Protein AF-A0A8K0G4V8-F1 (afdb_monomer_lite)

Radius of gyration: 13.2 Å; chains: 1; bounding box: 30×28×29 Å

pLDDT: mean 77.87, std 15.1, range [40.5, 96.44]

Sequence (66 aa):
PDDISTFCHVYYAPLNFCDIRLAMGILSPEPLPANLVGQERIMGIE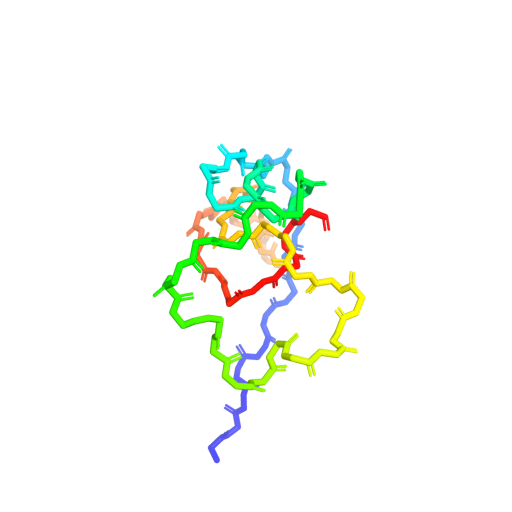FSGRDNAGKRIMAMVAAGSL

Structure (mmCIF, N/CA/C/O backbone):
data_AF-A0A8K0G4V8-F1
#
_entry.id   AF-A0A8K0G4V8-F1
#
loop_
_atom_site.group_PDB
_atom_site.id
_atom_site.type_symbol
_atom_site.label_atom_id
_atom_site.label_alt_id
_atom_site.label_comp_id
_atom_site.label_asym_id
_atom_site.label_entity_id
_atom_site.label_seq_id
_atom_site.pdbx_PDB_ins_code
_atom_site.Cartn_x
_atom_site.Cartn_y
_atom_site.Cartn_z
_atom_site.occupancy
_atom_site.B_iso_or_equiv
_atom_site.auth_seq_id
_atom_site.auth_comp_id
_atom_site.auth_asym_id
_atom_site.auth_atom_id
_atom_site.pdbx_PDB_model_num
ATOM 1 N N . PRO A 1 1 ? -6.461 -21.150 9.215 1.00 40.50 1 PRO A N 1
ATOM 2 C CA . PRO A 1 1 ? -6.270 -19.936 10.037 1.00 40.50 1 PRO A CA 1
ATOM 3 C C . PRO A 1 1 ? -6.996 -18.790 9.348 1.00 40.50 1 PRO A C 1
ATOM 5 O O . PRO A 1 1 ? -6.570 -18.378 8.275 1.00 40.50 1 PRO A O 1
ATOM 8 N N . ASP A 1 2 ? -8.149 -18.412 9.890 1.00 46.41 2 ASP A N 1
ATOM 9 C CA . ASP A 1 2 ? -9.027 -17.415 9.284 1.00 46.41 2 ASP A CA 1
ATOM 10 C C . ASP A 1 2 ? -8.247 -16.119 9.048 1.00 46.41 2 ASP A C 1
ATOM 12 O O . ASP A 1 2 ? -7.681 -15.538 9.975 1.00 46.41 2 ASP A O 1
ATOM 16 N N . ASP A 1 3 ? -8.141 -15.738 7.779 1.00 59.69 3 ASP A N 1
ATOM 17 C CA . ASP A 1 3 ? -7.464 -14.528 7.336 1.00 59.69 3 ASP A CA 1
ATOM 18 C C . ASP A 1 3 ? -8.272 -13.340 7.869 1.00 59.69 3 ASP A C 1
ATOM 20 O O . ASP A 1 3 ? -9.394 -13.093 7.421 1.00 59.69 3 ASP A O 1
ATOM 24 N N . ILE A 1 4 ? -7.771 -12.659 8.905 1.00 67.25 4 ILE A N 1
ATOM 25 C CA . ILE A 1 4 ? -8.443 -11.494 9.495 1.00 67.25 4 ILE A CA 1
ATOM 26 C C . ILE A 1 4 ? -8.259 -10.320 8.525 1.00 67.25 4 ILE A C 1
ATOM 28 O O . ILE A 1 4 ? -7.462 -9.409 8.744 1.00 67.25 4 ILE A O 1
ATOM 32 N N . SER A 1 5 ? -8.990 -10.353 7.412 1.00 71.94 5 SER A N 1
ATOM 33 C CA . SER A 1 5 ? -9.015 -9.282 6.425 1.00 71.94 5 SER A CA 1
ATOM 34 C C . SER A 1 5 ? -9.863 -8.133 6.969 1.00 71.94 5 SER A C 1
ATOM 36 O O . SER A 1 5 ? -11.073 -8.277 7.157 1.00 71.94 5 SER A O 1
ATOM 38 N N . THR A 1 6 ? -9.238 -6.987 7.233 1.00 82.19 6 THR A N 1
ATOM 39 C CA . THR A 1 6 ? -9.934 -5.772 7.685 1.00 82.19 6 THR A CA 1
ATOM 40 C C . THR A 1 6 ? -9.979 -4.766 6.542 1.00 82.19 6 THR A C 1
ATOM 42 O O . THR A 1 6 ? -8.939 -4.442 5.965 1.00 82.19 6 THR A O 1
ATOM 45 N N . PHE A 1 7 ? -11.165 -4.249 6.209 1.00 88.56 7 PHE A N 1
ATOM 46 C CA . PHE A 1 7 ? -11.282 -3.227 5.172 1.00 88.56 7 PHE A CA 1
ATOM 47 C C . PHE A 1 7 ? -10.702 -1.895 5.659 1.00 88.56 7 PHE A C 1
ATOM 49 O O . PHE A 1 7 ? -10.931 -1.446 6.782 1.00 88.56 7 PHE A O 1
ATOM 56 N N . CYS A 1 8 ? -9.920 -1.257 4.796 1.00 91.88 8 CYS A N 1
ATOM 57 C CA . CYS A 1 8 ? -9.244 -0.009 5.114 1.00 91.88 8 CYS A CA 1
ATOM 58 C C . CYS A 1 8 ? -9.417 0.984 3.965 1.00 91.88 8 CYS A C 1
ATOM 60 O O . CYS A 1 8 ? -9.309 0.623 2.795 1.00 91.88 8 CYS A O 1
ATOM 62 N N . HIS A 1 9 ? -9.653 2.249 4.299 1.00 93.62 9 HIS A N 1
ATOM 63 C CA . HIS A 1 9 ? -9.607 3.349 3.344 1.00 93.62 9 HIS A CA 1
ATOM 64 C C . HIS A 1 9 ? -8.182 3.882 3.264 1.00 93.62 9 HIS A C 1
ATOM 66 O O . HIS A 1 9 ? -7.696 4.475 4.227 1.00 93.62 9 HIS A O 1
ATOM 72 N N . VAL A 1 10 ? -7.529 3.682 2.121 1.00 93.81 10 VAL A N 1
ATOM 73 C CA . VAL A 1 10 ? -6.180 4.186 1.845 1.00 93.81 10 VAL A CA 1
ATOM 74 C C . VAL A 1 10 ? -6.245 5.674 1.507 1.00 93.81 10 VAL A C 1
ATOM 76 O O . VAL A 1 10 ? -7.010 6.079 0.635 1.00 93.81 10 VAL A O 1
ATOM 79 N N . TYR A 1 11 ? -5.454 6.492 2.204 1.00 95.44 11 TYR A N 1
ATOM 80 C CA . TYR A 1 11 ? -5.315 7.929 1.92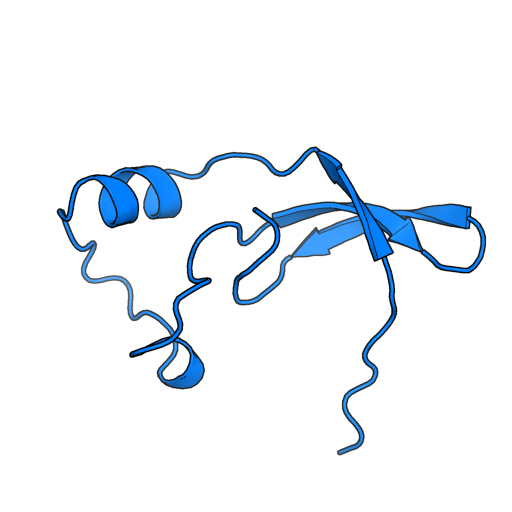6 1.00 95.44 11 TYR A CA 1
ATOM 81 C C . TYR A 1 11 ? -3.966 8.264 1.302 1.00 95.44 11 TYR A C 1
ATOM 83 O O . TYR A 1 11 ? -3.895 9.114 0.420 1.00 95.44 11 TYR A O 1
ATOM 91 N N . TYR A 1 12 ? -2.908 7.587 1.747 1.00 94.56 12 TYR A N 1
ATOM 92 C CA . TYR A 1 12 ? -1.571 7.737 1.187 1.00 94.56 12 TYR A CA 1
ATOM 93 C C . TYR A 1 12 ? -0.946 6.361 0.996 1.00 94.56 12 TYR A C 1
ATOM 95 O O . TYR A 1 12 ? -0.920 5.570 1.938 1.00 94.56 12 TYR A O 1
ATOM 103 N N . ALA A 1 13 ? -0.411 6.115 -0.195 1.00 93.81 13 ALA A N 1
ATOM 104 C CA . ALA A 1 13 ? 0.371 4.935 -0.539 1.00 93.81 13 ALA A CA 1
ATOM 105 C C . ALA A 1 13 ? 1.735 5.414 -1.071 1.00 93.81 13 ALA A C 1
ATOM 107 O O . ALA A 1 13 ? 1.796 5.971 -2.170 1.00 93.81 13 ALA A O 1
ATOM 108 N N . PRO A 1 14 ? 2.808 5.325 -0.265 1.00 89.75 14 PRO A N 1
ATOM 109 C CA . PRO A 1 14 ? 4.144 5.718 -0.697 1.00 89.75 14 PRO A CA 1
ATOM 110 C C . PRO A 1 14 ? 4.647 4.846 -1.851 1.00 89.75 14 PRO A C 1
ATOM 112 O O . PRO A 1 14 ? 4.352 3.655 -1.915 1.00 89.75 14 PRO A O 1
ATOM 115 N N . LEU A 1 15 ? 5.456 5.442 -2.728 1.00 88.06 15 LEU A N 1
ATOM 116 C CA . LEU A 1 15 ? 6.208 4.705 -3.740 1.00 88.06 15 LEU A CA 1
ATOM 117 C C . LEU A 1 15 ? 7.550 4.266 -3.163 1.00 88.06 15 LEU A C 1
ATOM 119 O O . LEU A 1 15 ? 8.315 5.097 -2.669 1.00 88.06 15 LEU A O 1
ATOM 123 N N . ASN A 1 16 ? 7.869 2.986 -3.312 1.00 82.62 16 ASN A N 1
ATOM 124 C CA . ASN A 1 16 ? 9.173 2.438 -2.979 1.00 82.62 16 ASN A CA 1
ATOM 125 C C . ASN A 1 16 ? 10.032 2.193 -4.219 1.00 82.62 16 ASN A C 1
ATOM 127 O O . ASN 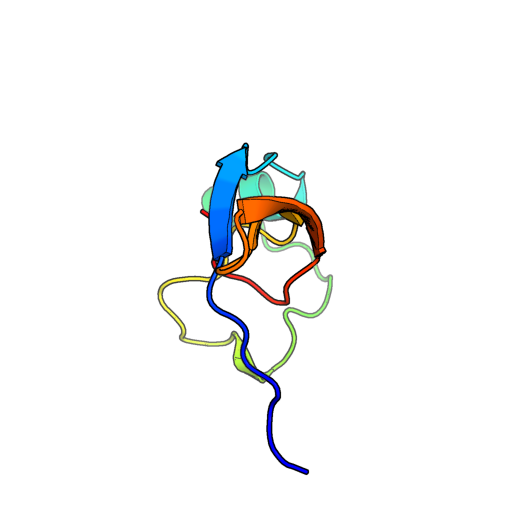A 1 16 ? 9.563 2.139 -5.358 1.00 82.62 16 ASN A O 1
ATOM 131 N N . PHE A 1 17 ? 11.328 1.971 -3.988 1.00 81.31 17 PHE A N 1
ATOM 132 C CA . PHE A 1 17 ? 12.250 1.548 -5.042 1.00 81.31 17 PHE A CA 1
ATOM 133 C C . PHE A 1 17 ? 11.789 0.262 -5.731 1.00 81.31 17 PHE A C 1
ATOM 135 O O . PHE A 1 17 ? 11.990 0.127 -6.935 1.00 81.31 17 PHE A O 1
ATOM 142 N N . CYS A 1 18 ? 11.166 -0.665 -4.995 1.00 76.62 18 CYS A N 1
ATOM 143 C CA . CYS A 1 18 ? 10.608 -1.885 -5.572 1.00 76.62 18 CYS A CA 1
ATOM 144 C C . CYS A 1 18 ? 9.489 -1.575 -6.571 1.00 76.62 18 CYS A C 1
ATOM 146 O O . CYS A 1 18 ? 9.531 -2.115 -7.671 1.00 76.62 18 CYS A O 1
ATOM 148 N N . ASP A 1 19 ? 8.581 -0.643 -6.262 1.00 78.00 19 ASP A N 1
ATOM 149 C CA . ASP A 1 19 ? 7.509 -0.229 -7.179 1.00 78.00 19 ASP A CA 1
ATOM 150 C C . ASP A 1 19 ? 8.076 0.396 -8.458 1.00 78.00 19 ASP A C 1
ATOM 152 O O . ASP A 1 19 ? 7.687 0.033 -9.566 1.00 78.00 19 ASP A O 1
ATOM 156 N N . ILE A 1 20 ? 9.066 1.283 -8.317 1.00 82.25 20 ILE A N 1
ATOM 157 C CA . ILE A 1 20 ? 9.727 1.940 -9.453 1.00 82.25 20 ILE A CA 1
ATOM 158 C C . ILE A 1 20 ? 10.434 0.908 -10.335 1.00 82.25 20 ILE A C 1
ATOM 160 O O . ILE A 1 20 ? 10.279 0.900 -11.554 1.00 82.25 20 ILE A O 1
ATOM 164 N N . ARG A 1 21 ? 11.208 0.009 -9.728 1.00 76.19 21 ARG A N 1
ATOM 165 C CA . ARG A 1 21 ? 11.979 -1.010 -10.447 1.00 76.19 21 ARG A CA 1
ATOM 166 C C . ARG A 1 21 ? 11.079 -2.018 -11.151 1.00 76.19 21 ARG A C 1
ATOM 168 O O . ARG A 1 21 ? 11.367 -2.391 -12.288 1.00 76.19 21 ARG A O 1
ATOM 175 N N . LEU A 1 22 ? 9.981 -2.400 -10.504 1.00 76.25 22 LEU A N 1
ATOM 176 C CA . LEU A 1 22 ? 8.955 -3.267 -11.067 1.00 76.25 22 LEU A CA 1
ATOM 177 C C . LEU A 1 22 ? 8.256 -2.604 -12.257 1.00 76.25 22 LEU A C 1
ATOM 179 O O . LEU A 1 22 ? 8.181 -3.210 -13.322 1.00 76.25 22 LEU A O 1
ATOM 183 N N . ALA A 1 23 ? 7.842 -1.341 -12.120 1.00 80.88 23 ALA A N 1
ATOM 184 C CA . ALA A 1 23 ? 7.242 -0.567 -13.205 1.00 80.88 23 ALA A CA 1
ATOM 185 C C . ALA A 1 23 ? 8.202 -0.360 -14.392 1.00 80.88 23 ALA A C 1
ATOM 187 O O . ALA A 1 23 ? 7.773 -0.327 -15.542 1.00 80.88 23 ALA A O 1
ATOM 188 N N . MET A 1 24 ? 9.509 -0.260 -14.130 1.00 81.19 24 MET A N 1
ATOM 189 C CA . MET A 1 24 ? 10.544 -0.156 -15.164 1.00 81.19 24 MET A CA 1
ATOM 190 C C . MET A 1 24 ? 10.918 -1.503 -15.808 1.00 81.19 24 MET A C 1
ATOM 192 O O . MET A 1 24 ? 11.737 -1.523 -16.725 1.00 81.19 24 MET A O 1
ATOM 196 N N . GLY A 1 25 ? 10.387 -2.633 -15.327 1.00 73.25 25 GLY A N 1
ATOM 197 C CA . GLY A 1 25 ? 10.790 -3.972 -15.777 1.00 73.25 25 GLY A CA 1
ATOM 198 C C . GLY A 1 25 ? 12.219 -4.365 -15.371 1.00 73.25 25 GLY A C 1
ATOM 199 O O . GLY A 1 25 ? 12.723 -5.406 -15.792 1.00 73.25 25 GLY A O 1
ATOM 200 N N . ILE A 1 26 ? 12.875 -3.559 -14.532 1.00 70.81 26 ILE A N 1
ATOM 201 C CA . ILE A 1 26 ? 14.195 -3.836 -13.962 1.00 70.81 26 ILE A CA 1
ATOM 202 C C . ILE A 1 26 ? 13.953 -4.667 -12.703 1.00 70.81 26 ILE A C 1
ATOM 204 O O . ILE A 1 26 ? 14.038 -4.150 -11.589 1.00 70.81 26 ILE A O 1
ATOM 208 N N . LEU A 1 27 ? 13.593 -5.946 -12.863 1.00 61.22 27 LEU A N 1
ATOM 209 C CA . LEU A 1 27 ? 13.339 -6.826 -11.721 1.00 61.22 27 LEU A CA 1
ATOM 210 C C . LEU A 1 27 ? 14.525 -6.770 -10.748 1.00 61.22 27 LEU A C 1
ATOM 212 O O . LEU A 1 27 ? 15.652 -7.145 -11.076 1.00 61.22 27 LEU A O 1
ATOM 216 N N . SER A 1 28 ? 14.266 -6.284 -9.533 1.00 52.25 28 SER A N 1
ATOM 217 C CA . SER A 1 28 ? 15.153 -6.576 -8.418 1.00 52.25 28 SER A CA 1
ATOM 218 C C . SER A 1 28 ? 15.102 -8.068 -8.154 1.00 52.25 28 SER A C 1
ATOM 220 O O . SER A 1 28 ? 13.999 -8.605 -8.095 1.00 52.25 28 SER A O 1
ATOM 222 N N . PRO A 1 29 ? 16.237 -8.744 -7.926 1.00 50.38 29 PRO A N 1
ATOM 223 C CA . PRO A 1 29 ? 16.245 -10.122 -7.454 1.00 50.38 29 PRO A CA 1
ATOM 224 C C . PRO A 1 29 ? 15.852 -10.204 -5.966 1.00 50.38 29 PRO A C 1
ATOM 226 O O . PRO A 1 29 ? 16.347 -11.069 -5.251 1.00 50.38 29 PRO A O 1
ATOM 229 N N . GLU A 1 30 ? 14.999 -9.300 -5.468 1.00 54.47 30 GLU A N 1
ATOM 230 C CA . GLU A 1 30 ? 14.281 -9.584 -4.230 1.00 54.47 30 GLU A CA 1
ATOM 231 C C . GLU A 1 30 ? 13.116 -10.502 -4.597 1.00 54.47 30 GLU A C 1
ATOM 233 O O . GLU A 1 30 ? 12.391 -10.205 -5.551 1.00 54.47 30 GLU A O 1
ATOM 238 N N . PRO A 1 31 ? 12.951 -11.642 -3.911 1.00 60.28 31 PRO A N 1
ATOM 239 C CA . PRO A 1 31 ? 11.907 -12.583 -4.257 1.00 60.28 31 PRO A CA 1
ATOM 240 C C . PRO A 1 31 ? 10.557 -11.911 -4.024 1.00 60.28 31 PRO A C 1
ATOM 242 O O . PRO A 1 31 ? 10.134 -11.730 -2.883 1.00 60.28 31 PRO A O 1
ATOM 245 N N . LEU A 1 32 ? 9.866 -11.570 -5.114 1.00 60.19 32 LEU A N 1
ATOM 246 C CA . LEU A 1 32 ? 8.422 -11.386 -5.074 1.00 60.19 32 LEU A CA 1
ATOM 247 C C . LEU A 1 32 ? 7.859 -12.645 -4.403 1.00 60.19 32 LEU A C 1
ATOM 249 O O . LEU A 1 32 ? 8.142 -13.752 -4.881 1.00 60.19 32 LEU A O 1
ATOM 253 N N . PRO A 1 33 ? 7.140 -12.525 -3.275 1.00 62.53 33 PRO A N 1
ATOM 254 C CA . PRO A 1 33 ? 6.572 -13.694 -2.633 1.00 62.53 33 PRO A CA 1
ATOM 255 C C . PRO A 1 33 ? 5.708 -14.450 -3.655 1.00 62.53 33 PRO A C 1
ATOM 257 O O . PRO A 1 33 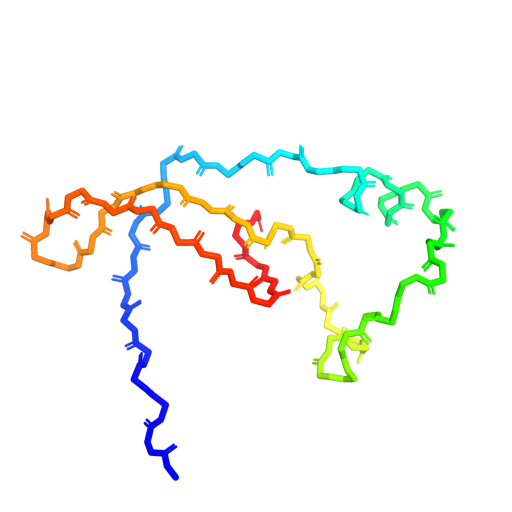? 5.039 -13.850 -4.497 1.00 62.53 33 PRO A O 1
ATOM 260 N N . ALA A 1 34 ? 5.801 -15.784 -3.646 1.00 59.44 34 ALA A N 1
ATOM 261 C CA . ALA A 1 34 ? 5.324 -16.643 -4.738 1.00 59.44 34 ALA A CA 1
ATOM 262 C C . ALA A 1 34 ? 3.829 -16.460 -5.079 1.00 59.44 34 ALA A C 1
ATOM 264 O O . ALA A 1 34 ? 3.401 -16.778 -6.184 1.00 59.44 34 ALA A O 1
ATOM 265 N N . ASN A 1 35 ? 3.047 -15.914 -4.145 1.00 59.44 35 ASN A N 1
ATOM 266 C CA . ASN A 1 35 ? 1.633 -15.572 -4.296 1.00 59.44 35 ASN A CA 1
ATOM 267 C C . ASN A 1 35 ? 1.361 -14.331 -5.171 1.00 59.44 35 ASN A C 1
ATOM 269 O O . ASN A 1 35 ? 0.208 -14.088 -5.514 1.00 59.44 35 ASN A O 1
ATOM 273 N N . LEU A 1 36 ? 2.386 -13.553 -5.529 1.00 59.50 36 LEU A N 1
ATOM 274 C CA . LEU A 1 36 ? 2.268 -12.354 -6.367 1.00 59.50 36 LEU A CA 1
ATOM 275 C C . LEU A 1 36 ? 2.630 -12.603 -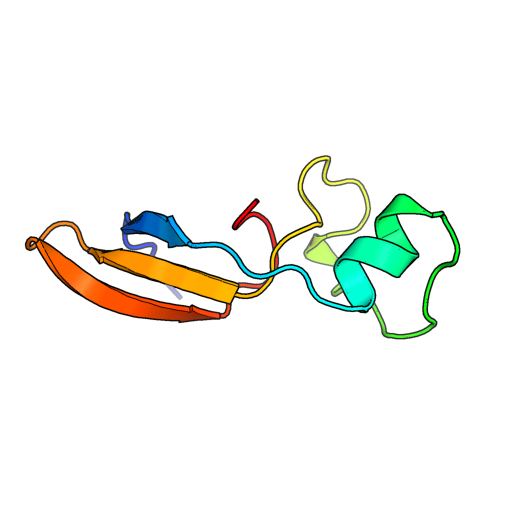7.837 1.00 59.50 36 LEU A C 1
ATOM 277 O O . LEU A 1 36 ? 2.389 -11.750 -8.691 1.00 59.50 36 LEU A O 1
ATOM 281 N N . VAL A 1 37 ? 3.190 -13.771 -8.161 1.00 59.72 37 VAL A N 1
ATOM 282 C CA . VAL A 1 37 ? 3.564 -14.126 -9.534 1.00 59.72 37 VAL A CA 1
ATOM 283 C C . VAL A 1 37 ? 2.293 -14.320 -10.370 1.00 59.72 37 VAL A C 1
ATOM 285 O O . VAL A 1 37 ? 1.530 -15.254 -10.143 1.00 59.72 37 VAL A O 1
ATOM 288 N N . GLY A 1 38 ? 2.062 -13.428 -11.339 1.00 58.91 38 GLY A N 1
ATOM 289 C CA . GLY A 1 38 ? 0.893 -13.461 -12.230 1.00 58.91 38 GLY A CA 1
ATOM 290 C C . GLY A 1 38 ? -0.321 -12.652 -11.756 1.00 58.91 38 GLY A C 1
ATOM 291 O O . GLY A 1 38 ? -1.354 -12.683 -12.420 1.00 58.91 38 GLY A O 1
ATOM 292 N N . GLN A 1 39 ? -0.216 -11.922 -10.641 1.00 60.50 39 GLN A N 1
ATOM 293 C CA . GLN A 1 39 ? -1.237 -10.960 -10.212 1.00 60.50 39 GLN A CA 1
ATOM 294 C C . GLN A 1 39 ? -1.064 -9.625 -10.957 1.00 60.50 39 GLN A C 1
ATOM 296 O O . GLN A 1 39 ? 0.055 -9.153 -11.138 1.00 60.50 39 GLN A O 1
ATOM 301 N N . GLU A 1 40 ? -2.167 -8.977 -11.349 1.00 54.72 40 GLU A N 1
ATOM 302 C CA . GLU A 1 40 ? -2.127 -7.641 -11.975 1.00 54.72 40 GLU A CA 1
ATOM 303 C C . GLU A 1 40 ? -1.781 -6.524 -10.966 1.00 54.72 40 GLU A C 1
ATOM 305 O O . GLU A 1 40 ? -1.308 -5.458 -11.355 1.00 54.72 40 GLU A O 1
ATOM 310 N N . ARG A 1 41 ? -1.980 -6.766 -9.660 1.00 58.09 41 ARG A N 1
ATOM 311 C CA . ARG A 1 41 ? -1.716 -5.810 -8.568 1.00 58.09 41 ARG A CA 1
ATOM 312 C C . ARG A 1 41 ? -0.540 -6.246 -7.702 1.00 58.09 41 ARG A C 1
ATOM 314 O O . ARG A 1 41 ? -0.716 -6.920 -6.692 1.00 58.09 41 ARG A O 1
ATOM 321 N N . ILE A 1 42 ? 0.656 -5.831 -8.103 1.00 72.56 42 ILE A N 1
ATOM 322 C CA . ILE A 1 42 ? 1.922 -6.167 -7.429 1.00 72.56 42 ILE A CA 1
ATOM 323 C C . ILE A 1 42 ? 2.663 -4.952 -6.852 1.00 72.56 42 ILE A C 1
ATOM 325 O O . ILE A 1 42 ? 3.718 -5.119 -6.250 1.00 72.56 42 ILE A O 1
ATOM 329 N N . MET A 1 43 ? 2.121 -3.742 -7.018 1.00 77.75 43 MET A N 1
ATOM 330 C CA . MET A 1 43 ? 2.706 -2.504 -6.493 1.00 77.75 43 MET A CA 1
ATOM 331 C C . MET A 1 43 ? 2.032 -2.078 -5.186 1.00 77.75 43 MET A C 1
ATOM 333 O O . MET A 1 43 ? 0.853 -2.359 -4.961 1.00 77.75 43 MET A O 1
ATOM 337 N N . GLY A 1 44 ? 2.783 -1.375 -4.345 1.00 82.19 44 GLY A N 1
ATOM 338 C CA . GLY A 1 44 ? 2.297 -0.791 -3.104 1.00 82.19 44 GLY A CA 1
ATOM 339 C C . GLY A 1 44 ? 2.320 -1.794 -1.959 1.00 82.19 44 GLY A C 1
ATOM 340 O O . GLY A 1 44 ? 1.416 -2.620 -1.812 1.00 82.19 44 GLY A O 1
ATOM 341 N N . ILE A 1 45 ? 3.367 -1.698 -1.138 1.00 87.94 45 ILE A N 1
ATOM 342 C CA . ILE A 1 45 ? 3.573 -2.539 0.051 1.00 87.94 45 ILE A CA 1
ATOM 343 C C . ILE A 1 45 ? 3.229 -1.821 1.354 1.00 87.94 45 ILE A C 1
ATOM 345 O O . ILE A 1 45 ? 3.168 -2.446 2.403 1.00 87.94 45 ILE A O 1
ATOM 349 N N . GLU A 1 46 ? 2.987 -0.517 1.323 1.00 91.31 46 GLU A N 1
ATOM 350 C CA . GLU A 1 46 ? 2.684 0.274 2.512 1.00 91.31 46 GLU A CA 1
ATOM 351 C C . GLU A 1 46 ? 1.580 1.286 2.233 1.00 91.31 46 GLU A C 1
ATOM 353 O O . GLU A 1 46 ? 1.368 1.717 1.096 1.00 91.31 46 GLU A O 1
ATOM 358 N N . PHE A 1 47 ? 0.843 1.643 3.282 1.00 94.25 47 PHE A N 1
ATOM 359 C CA . PHE A 1 47 ? -0.148 2.705 3.221 1.00 94.25 47 PHE A CA 1
ATOM 360 C C . PHE A 1 47 ? -0.447 3.318 4.587 1.00 94.25 47 PHE A C 1
ATOM 362 O O . PHE A 1 47 ? -0.204 2.733 5.645 1.00 94.25 47 PHE A O 1
ATOM 369 N N . SER A 1 48 ? -1.066 4.494 4.554 1.00 96.12 48 SER A N 1
ATOM 370 C CA . SER A 1 48 ? -1.749 5.088 5.699 1.00 96.12 48 SER A CA 1
ATOM 371 C C . SER A 1 48 ? -3.180 5.468 5.338 1.00 96.12 48 SER A C 1
ATOM 373 O O . SER A 1 48 ? -3.497 5.787 4.188 1.00 96.12 48 SER A O 1
ATOM 375 N N . GLY A 1 49 ? -4.070 5.385 6.323 1.00 95.25 49 GLY A N 1
ATOM 376 C CA . GLY A 1 49 ? -5.499 5.437 6.070 1.00 95.25 49 GLY A CA 1
ATOM 377 C C . GLY A 1 49 ? -6.349 5.333 7.326 1.00 95.25 49 GLY A C 1
ATOM 378 O O . GLY A 1 49 ? -5.923 5.705 8.425 1.00 95.25 49 GLY A O 1
ATOM 379 N N . ARG A 1 50 ? -7.568 4.820 7.160 1.00 96.00 50 ARG A N 1
ATOM 380 C CA . ARG A 1 50 ? -8.481 4.517 8.267 1.00 96.00 50 ARG A CA 1
ATOM 381 C C . ARG A 1 50 ? -9.071 3.117 8.167 1.00 96.00 50 ARG A C 1
ATOM 383 O O . ARG A 1 50 ? -9.331 2.651 7.064 1.00 96.00 50 ARG A O 1
ATOM 390 N N . ASP A 1 51 ? -9.311 2.488 9.311 1.00 93.44 51 ASP A N 1
ATOM 391 C CA . ASP A 1 51 ? -10.085 1.242 9.397 1.00 93.44 51 ASP A CA 1
ATOM 392 C C . ASP A 1 51 ? -11.607 1.504 9.344 1.00 93.44 51 ASP A C 1
ATOM 394 O O . ASP A 1 51 ? -12.058 2.656 9.319 1.00 93.44 51 ASP A O 1
ATOM 398 N N . ASN A 1 52 ? -12.418 0.438 9.355 1.00 91.56 52 ASN A N 1
ATOM 399 C CA . ASN A 1 52 ? -13.886 0.531 9.404 1.00 91.56 52 ASN A CA 1
ATOM 400 C C . ASN A 1 52 ? -14.430 1.291 10.627 1.00 91.56 52 ASN A C 1
ATOM 402 O O . ASN A 1 52 ? -15.541 1.814 10.565 1.00 91.56 52 ASN A O 1
ATOM 406 N N . ALA A 1 53 ? -13.682 1.357 11.732 1.00 93.12 53 ALA A N 1
ATOM 407 C CA . ALA A 1 53 ? -14.059 2.121 12.922 1.00 93.12 53 ALA A CA 1
ATOM 408 C C . ALA A 1 53 ? -13.667 3.608 12.811 1.00 93.12 53 ALA A C 1
ATOM 410 O O . ALA A 1 53 ? -13.875 4.388 13.742 1.00 93.12 53 ALA A O 1
ATOM 411 N N . GLY A 1 54 ? -13.085 4.021 11.681 1.00 93.19 54 GLY A N 1
ATOM 412 C CA . GLY A 1 54 ? -12.602 5.375 11.455 1.00 93.19 54 GLY A CA 1
ATOM 413 C C . GLY A 1 54 ? -11.306 5.691 12.204 1.00 93.19 54 GLY A C 1
ATOM 414 O O . GLY A 1 54 ? -10.898 6.857 12.236 1.00 93.19 54 GLY A O 1
ATOM 415 N N . LYS A 1 55 ? -10.631 4.705 12.799 1.00 95.44 55 LYS A N 1
ATOM 416 C CA . LYS A 1 55 ? -9.338 4.895 13.458 1.00 95.44 55 LYS A CA 1
ATOM 417 C C . LYS A 1 55 ? -8.267 5.116 12.401 1.00 95.44 55 LYS A C 1
ATOM 419 O O . LYS A 1 55 ? -8.216 4.411 11.400 1.00 95.44 55 LYS A O 1
ATOM 424 N N . ARG A 1 56 ? -7.385 6.091 12.631 1.00 96.44 56 ARG A N 1
ATOM 425 C CA . ARG A 1 56 ? -6.212 6.314 11.775 1.00 96.44 56 ARG A CA 1
ATOM 426 C C . ARG A 1 56 ? -5.215 5.176 11.964 1.00 96.44 56 ARG A C 1
ATOM 428 O O . ARG A 1 56 ? -4.860 4.866 13.101 1.00 96.44 56 ARG A O 1
ATOM 435 N N . ILE A 1 57 ? -4.767 4.597 10.858 1.00 95.19 57 ILE A N 1
ATOM 436 C CA . ILE A 1 57 ? -3.846 3.462 10.831 1.00 95.19 57 ILE A CA 1
ATOM 437 C C . ILE A 1 57 ? -2.744 3.671 9.792 1.00 95.19 57 ILE A C 1
ATOM 439 O O . ILE A 1 57 ? -2.883 4.457 8.852 1.00 95.19 57 ILE A O 1
ATOM 443 N N . MET A 1 58 ? -1.663 2.925 9.975 1.00 94.75 58 MET A N 1
ATOM 444 C CA . MET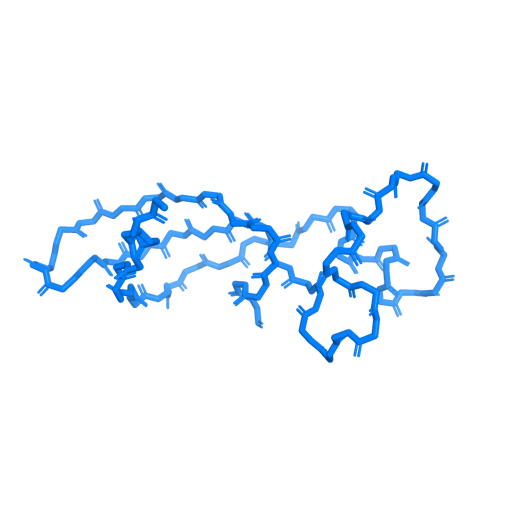 A 1 58 ? -0.558 2.756 9.039 1.00 94.75 58 MET A CA 1
ATOM 445 C C . MET A 1 58 ? -0.207 1.270 9.023 1.00 94.75 58 MET A C 1
ATOM 447 O O . MET A 1 58 ? -0.181 0.644 10.086 1.00 94.75 58 MET A O 1
ATOM 451 N N . ALA A 1 59 ? -0.021 0.699 7.838 1.00 90.88 59 ALA A N 1
ATOM 452 C CA . ALA A 1 59 ? 0.145 -0.738 7.674 1.00 90.88 59 ALA A CA 1
ATOM 453 C C . ALA A 1 59 ? 1.034 -1.079 6.476 1.00 90.88 59 ALA A C 1
ATOM 455 O O . ALA A 1 59 ? 1.193 -0.282 5.550 1.00 90.88 59 ALA A O 1
ATOM 456 N N . MET A 1 60 ? 1.575 -2.295 6.517 1.00 88.56 60 MET A N 1
ATOM 457 C CA . MET A 1 60 ? 2.339 -2.912 5.441 1.00 88.56 60 MET A CA 1
ATOM 458 C C . MET A 1 60 ? 1.567 -4.135 4.932 1.00 88.56 60 MET A C 1
ATOM 460 O O . MET A 1 60 ? 1.009 -4.891 5.729 1.00 88.56 60 MET A O 1
ATOM 464 N N . VAL A 1 61 ? 1.515 -4.313 3.618 1.00 85.56 61 VAL A N 1
ATOM 465 C CA . VAL A 1 61 ? 0.804 -5.385 2.915 1.00 85.56 61 VAL A CA 1
ATOM 466 C C . VAL A 1 61 ? 1.744 -6.066 1.930 1.00 85.56 61 VAL A C 1
ATOM 468 O O . VAL A 1 61 ? 2.773 -5.513 1.553 1.00 85.56 61 VAL A O 1
ATOM 471 N N . ALA A 1 62 ? 1.394 -7.279 1.503 1.00 81.69 62 ALA A N 1
ATOM 472 C CA . ALA A 1 62 ? 2.201 -8.001 0.522 1.00 81.69 62 ALA A CA 1
ATOM 473 C C . ALA A 1 62 ? 2.209 -7.304 -0.853 1.00 81.69 62 ALA A C 1
ATOM 475 O O . ALA A 1 62 ? 3.244 -7.298 -1.509 1.00 81.69 62 ALA A O 1
ATOM 476 N N . ALA A 1 63 ? 1.074 -6.732 -1.272 1.00 82.56 63 ALA A N 1
ATOM 477 C CA . ALA A 1 63 ? 0.919 -5.890 -2.460 1.00 82.56 63 ALA A CA 1
ATOM 478 C C . ALA A 1 63 ? -0.482 -5.248 -2.488 1.00 82.56 63 ALA A C 1
ATOM 480 O O . ALA A 1 63 ? -1.375 -5.676 -1.750 1.00 82.56 63 ALA A O 1
ATOM 481 N N . GLY A 1 64 ? -0.698 -4.291 -3.394 1.00 80.38 64 GLY A N 1
ATOM 482 C CA . GLY A 1 64 ? -2.028 -3.794 -3.751 1.00 80.38 64 GLY A CA 1
ATOM 483 C C . GLY A 1 64 ? -2.513 -2.612 -2.917 1.00 80.38 64 GLY A C 1
ATOM 484 O O . GLY A 1 64 ? -3.722 -2.410 -2.812 1.00 80.38 64 GLY A O 1
ATOM 485 N N . SER A 1 65 ? -1.600 -1.843 -2.313 1.00 77.31 65 SER A N 1
ATOM 486 C CA . SER A 1 65 ? -1.956 -0.545 -1.725 1.00 77.31 65 SER A CA 1
ATOM 487 C C . SER A 1 65 ? -2.026 0.607 -2.740 1.00 77.31 65 SER A C 1
ATOM 489 O O . SER A 1 65 ? -2.496 1.687 -2.373 1.00 77.31 65 SER A O 1
ATOM 491 N N . LEU A 1 66 ? -1.594 0.372 -3.988 1.00 77.38 66 LEU A N 1
ATOM 492 C CA . LEU A 1 66 ? -1.644 1.294 -5.133 1.00 77.38 66 LEU A CA 1
ATOM 493 C C . LEU A 1 66 ? -2.687 0.870 -6.177 1.00 77.38 66 LEU A C 1
ATOM 495 O O . LEU A 1 66 ? -2.872 -0.353 -6.387 1.00 77.38 66 LEU A O 1
#

Organism: Ignelater luminosus (NCBI:txid2038154)

Secondary structure (DSSP, 8-state):
-------EEEEE-PPPHHHHHHHTT---SS---GGGTT-S-----EEEEEETT--EEEEE-SS---

Foldseek 3Di:
DPDPDFDWDFDDFDFDPCQVCVVVVVDDPPDLPPVCVPDPWQATQWTWGATPVRDTDIDGHSTHSD